Protein AF-A0A962EI33-F1 (afdb_monomer_lite)

Sequence (119 aa):
MPARPRLPLSALLLPLLLVALIYAPGFWAYWLGDDLTNLHHYFRWAEEGRLWSDTFARFFQGISVEGSAYRPLSILSLSANYAVAGSHYGGWYAANYLVHLGNTLLVALLVLRLAAHLR

Structure (mmCIF, N/CA/C/O backbone):
data_AF-A0A962EI33-F1
#
_entry.id   AF-A0A962EI33-F1
#
loop_
_atom_site.group_P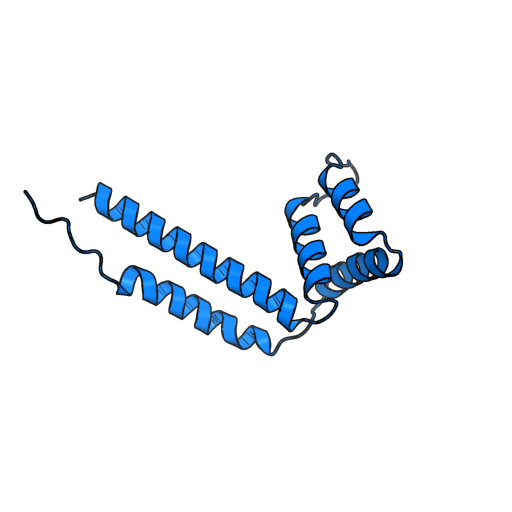DB
_atom_site.id
_atom_site.type_symbol
_atom_site.label_atom_id
_atom_site.label_alt_id
_atom_site.label_comp_id
_atom_site.label_asym_id
_atom_site.label_entity_id
_atom_site.label_seq_id
_atom_site.pdbx_PDB_ins_code
_atom_site.Cartn_x
_atom_site.Cartn_y
_atom_site.Cartn_z
_atom_site.occupancy
_atom_site.B_iso_or_equiv
_atom_site.auth_seq_id
_atom_site.auth_comp_id
_atom_site.auth_asym_id
_atom_site.auth_atom_id
_atom_site.pdbx_PDB_model_num
ATOM 1 N N . MET A 1 1 ? 6.544 -7.060 -44.081 1.00 50.84 1 MET A N 1
ATOM 2 C CA . MET A 1 1 ? 6.252 -6.509 -42.738 1.00 50.84 1 MET A CA 1
ATOM 3 C C . MET A 1 1 ? 7.544 -6.506 -41.937 1.00 50.84 1 MET A C 1
ATOM 5 O O . MET A 1 1 ? 8.111 -7.585 -41.799 1.00 50.84 1 MET A O 1
ATOM 9 N N . PRO A 1 2 ? 8.047 -5.359 -41.451 1.00 51.69 2 PRO A N 1
ATOM 10 C CA . PRO A 1 2 ? 9.188 -5.367 -40.540 1.00 51.69 2 PRO A CA 1
ATOM 11 C C . PRO A 1 2 ? 8.803 -6.105 -39.249 1.00 51.69 2 PRO A C 1
ATOM 13 O O . PRO A 1 2 ? 7.706 -5.919 -38.717 1.00 51.69 2 PRO A O 1
ATOM 16 N N . ALA A 1 3 ? 9.678 -6.995 -38.780 1.00 63.25 3 ALA A N 1
ATOM 17 C CA . ALA A 1 3 ? 9.470 -7.733 -37.541 1.00 63.25 3 ALA A CA 1
ATOM 18 C C . ALA A 1 3 ? 9.432 -6.745 -36.367 1.00 63.25 3 ALA A C 1
ATOM 20 O O . ALA A 1 3 ? 10.356 -5.950 -36.198 1.00 63.25 3 ALA A O 1
ATOM 21 N N . ARG A 1 4 ? 8.371 -6.788 -35.548 1.00 63.12 4 ARG A N 1
ATOM 22 C CA . ARG A 1 4 ? 8.322 -5.987 -34.318 1.00 63.12 4 ARG A CA 1
ATOM 23 C C . ARG A 1 4 ? 9.502 -6.398 -33.429 1.00 63.12 4 ARG A C 1
ATOM 25 O O . ARG A 1 4 ? 9.647 -7.598 -33.169 1.00 63.12 4 ARG A O 1
ATOM 32 N N . PRO A 1 5 ? 10.337 -5.458 -32.960 1.00 63.56 5 PRO A N 1
ATOM 33 C CA . PRO A 1 5 ? 11.440 -5.791 -32.074 1.00 63.56 5 PRO A CA 1
ATOM 34 C C . PRO A 1 5 ? 10.886 -6.462 -30.814 1.00 63.56 5 PRO A C 1
ATOM 36 O O . PRO A 1 5 ? 10.009 -5.920 -30.140 1.00 63.56 5 PRO A O 1
ATOM 39 N N . ARG A 1 6 ? 11.376 -7.667 -30.507 1.00 75.00 6 ARG A N 1
ATOM 40 C CA . ARG A 1 6 ? 11.011 -8.368 -29.273 1.00 75.00 6 ARG A CA 1
ATOM 41 C C . ARG A 1 6 ? 11.687 -7.650 -28.115 1.00 75.00 6 ARG A C 1
ATOM 43 O O . ARG A 1 6 ? 12.912 -7.651 -28.014 1.00 75.00 6 ARG A O 1
ATOM 50 N N . LEU A 1 7 ? 10.892 -7.010 -27.268 1.00 77.25 7 LEU A N 1
ATOM 51 C CA . LEU A 1 7 ? 11.400 -6.450 -26.024 1.00 77.25 7 LEU A CA 1
ATOM 52 C C . LEU A 1 7 ? 11.840 -7.604 -25.111 1.00 77.25 7 LEU A C 1
ATOM 54 O O . LEU A 1 7 ? 11.116 -8.599 -25.007 1.00 77.25 7 LEU A O 1
ATOM 58 N N . PRO A 1 8 ? 13.024 -7.518 -24.487 1.00 85.44 8 PRO A N 1
ATOM 59 C CA . PRO A 1 8 ? 13.535 -8.614 -23.684 1.00 85.44 8 PRO A CA 1
ATOM 60 C C . PRO A 1 8 ? 12.694 -8.761 -22.413 1.00 85.44 8 PRO A C 1
ATOM 62 O O . PRO A 1 8 ? 12.459 -7.790 -21.698 1.00 85.44 8 PRO A O 1
ATOM 65 N N . LEU A 1 9 ? 12.276 -9.991 -22.104 1.00 88.69 9 LEU A N 1
ATOM 66 C CA . LEU A 1 9 ? 11.504 -10.317 -20.898 1.00 88.69 9 LEU A CA 1
ATOM 67 C C . LEU A 1 9 ? 12.216 -9.862 -19.610 1.00 88.69 9 LEU A C 1
ATOM 69 O O . LEU A 1 9 ? 11.568 -9.495 -18.633 1.00 88.69 9 LEU A O 1
ATOM 73 N N . SER A 1 10 ? 13.549 -9.814 -19.623 1.00 91.81 10 SER A N 1
ATOM 74 C CA . SER A 1 10 ? 14.355 -9.302 -18.512 1.00 91.81 10 SER A CA 1
ATOM 75 C C . SER A 1 10 ? 14.061 -7.838 -18.172 1.00 91.81 10 SER A C 1
ATOM 77 O O . SER A 1 10 ? 14.110 -7.488 -16.998 1.00 91.81 10 SER A O 1
ATOM 79 N N . ALA A 1 11 ? 13.687 -7.001 -19.146 1.00 91.25 11 ALA A N 1
ATOM 80 C CA . ALA A 1 11 ? 13.317 -5.606 -18.893 1.00 91.25 11 ALA A CA 1
ATOM 81 C C . ALA A 1 11 ? 12.007 -5.471 -18.094 1.00 91.25 11 ALA A C 1
ATOM 83 O O . ALA A 1 11 ? 11.774 -4.438 -17.474 1.00 91.25 11 ALA A O 1
ATOM 84 N N . LEU A 1 12 ? 11.177 -6.519 -18.079 1.00 93.12 12 LEU A N 1
ATOM 85 C CA . LEU A 1 12 ? 9.993 -6.616 -17.228 1.00 93.12 12 LEU A CA 1
ATOM 86 C C . LEU A 1 12 ? 10.317 -7.287 -15.887 1.00 93.12 12 LEU A C 1
ATOM 88 O O . LEU A 1 12 ? 9.960 -6.776 -14.830 1.00 93.12 12 LEU A O 1
ATOM 92 N N . LEU A 1 13 ? 10.985 -8.444 -15.929 1.00 95.56 13 LEU A N 1
ATOM 93 C CA . LEU A 1 13 ? 11.152 -9.303 -14.754 1.00 95.56 13 LEU A CA 1
ATOM 94 C C . LEU A 1 13 ? 12.197 -8.794 -13.765 1.00 95.56 13 LEU A C 1
ATOM 96 O O . LEU A 1 13 ? 12.003 -8.941 -12.562 1.00 95.56 13 LEU A O 1
ATOM 100 N N . LEU A 1 14 ? 13.292 -8.201 -14.243 1.00 96.62 14 LEU A N 1
ATOM 101 C CA . LEU A 1 14 ? 14.363 -7.729 -13.370 1.00 96.62 14 LEU A CA 1
ATOM 102 C C . LEU A 1 14 ? 13.888 -6.667 -12.362 1.00 96.62 14 LEU A C 1
ATOM 104 O O . LEU A 1 14 ? 14.125 -6.868 -11.173 1.00 96.62 14 LEU A O 1
ATOM 108 N N . PRO A 1 15 ? 13.199 -5.574 -12.756 1.00 96.69 15 PRO A N 1
ATOM 109 C CA . PRO A 1 15 ? 12.741 -4.584 -11.782 1.00 96.69 15 PRO A CA 1
ATOM 110 C C . PRO A 1 15 ? 11.716 -5.160 -10.797 1.00 96.69 15 PRO A C 1
ATOM 112 O O . PRO A 1 15 ? 11.763 -4.825 -9.617 1.00 96.69 15 PRO A O 1
ATOM 115 N N . LEU A 1 16 ? 10.839 -6.067 -11.244 1.00 97.81 16 LEU A N 1
ATOM 116 C CA . LEU A 1 16 ? 9.893 -6.755 -10.359 1.00 97.81 16 LEU A CA 1
ATOM 117 C C . LEU A 1 16 ? 10.605 -7.624 -9.327 1.00 97.81 16 LEU A C 1
ATOM 119 O O . LEU A 1 16 ? 10.271 -7.565 -8.147 1.00 97.81 16 LEU A O 1
ATOM 123 N N . LEU A 1 17 ? 11.603 -8.397 -9.762 1.00 98.19 17 LEU A N 1
ATOM 124 C CA . LEU A 1 17 ? 12.412 -9.221 -8.872 1.00 98.19 17 LEU A CA 1
ATOM 125 C C . LEU A 1 17 ? 13.165 -8.359 -7.856 1.00 98.19 17 LEU A C 1
ATOM 127 O O . LEU A 1 17 ? 13.181 -8.688 -6.676 1.00 98.19 17 LEU A O 1
ATOM 131 N N . LEU A 1 18 ? 13.755 -7.243 -8.291 1.00 98.19 18 LEU A N 1
ATOM 132 C CA . LEU A 1 18 ? 14.463 -6.332 -7.394 1.00 98.19 18 LEU A CA 1
ATOM 133 C C . LEU A 1 18 ? 13.529 -5.744 -6.336 1.00 98.19 18 LEU A C 1
ATOM 135 O O . LEU A 1 18 ? 13.861 -5.777 -5.156 1.00 98.19 18 LEU A O 1
ATOM 139 N N . VAL A 1 19 ? 12.349 -5.260 -6.729 1.00 98.06 19 VAL A N 1
ATOM 140 C CA . VAL A 1 19 ? 11.365 -4.726 -5.775 1.00 98.06 19 VAL A CA 1
ATOM 141 C C . VAL A 1 19 ? 10.882 -5.811 -4.819 1.00 98.06 19 VAL A C 1
ATOM 143 O O . VAL A 1 19 ? 10.846 -5.573 -3.614 1.00 98.06 19 VAL A O 1
ATOM 146 N N . ALA A 1 20 ? 10.601 -7.014 -5.325 1.00 98.19 20 ALA A N 1
ATOM 147 C CA . ALA A 1 20 ? 10.218 -8.148 -4.494 1.00 98.19 20 ALA A CA 1
ATOM 148 C C . ALA A 1 20 ? 11.282 -8.465 -3.432 1.00 98.19 20 ALA A C 1
ATOM 150 O O . ALA A 1 20 ? 10.974 -8.552 -2.247 1.00 98.19 20 ALA A O 1
ATOM 151 N N . LEU A 1 21 ? 12.548 -8.587 -3.840 1.00 98.44 21 LEU A N 1
ATOM 152 C CA . LEU A 1 21 ? 13.648 -8.937 -2.939 1.00 98.44 21 LEU A CA 1
ATOM 153 C C . LEU A 1 21 ? 13.973 -7.825 -1.938 1.00 98.44 21 LEU A C 1
ATOM 155 O O . LEU A 1 21 ? 14.246 -8.123 -0.780 1.00 98.44 21 LEU A O 1
ATOM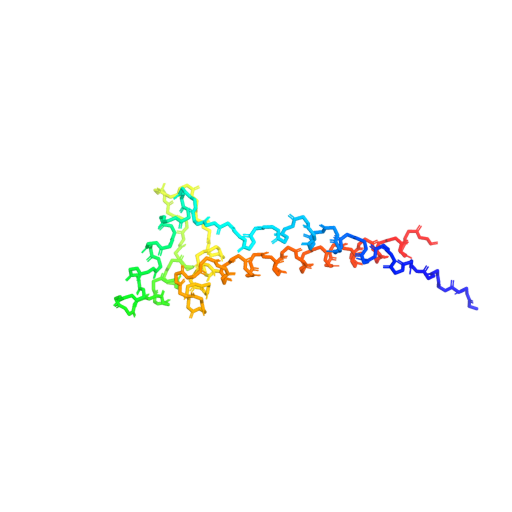 159 N N . ILE A 1 22 ? 13.933 -6.559 -2.361 1.00 97.94 22 ILE A N 1
ATOM 160 C CA . ILE A 1 22 ? 14.229 -5.412 -1.490 1.00 97.94 22 ILE A CA 1
ATOM 161 C C . ILE A 1 22 ? 13.162 -5.259 -0.404 1.00 97.94 22 ILE A C 1
ATOM 163 O O . ILE A 1 22 ? 13.496 -4.948 0.737 1.00 97.94 22 ILE A O 1
ATOM 167 N N . TYR A 1 23 ? 11.890 -5.488 -0.738 1.00 97.06 23 TYR A N 1
ATOM 168 C CA . TYR A 1 23 ? 10.794 -5.356 0.220 1.00 97.06 23 TYR A CA 1
ATOM 169 C C . TYR A 1 23 ? 10.525 -6.647 1.014 1.00 97.06 23 TYR A C 1
ATOM 171 O O . TYR A 1 23 ? 9.955 -6.584 2.096 1.00 97.06 23 TYR A O 1
ATOM 179 N N . ALA A 1 24 ? 10.958 -7.826 0.559 1.00 97.56 24 ALA A N 1
ATOM 180 C CA . ALA A 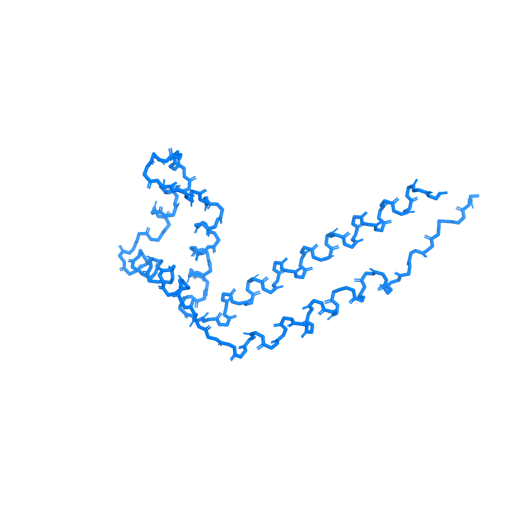1 24 ? 10.699 -9.084 1.271 1.00 97.56 24 ALA A CA 1
ATOM 181 C C . ALA A 1 24 ? 11.078 -9.070 2.774 1.00 97.56 24 ALA A C 1
ATOM 183 O O . ALA A 1 24 ? 10.270 -9.542 3.576 1.00 97.56 24 ALA A O 1
ATOM 184 N N . PRO A 1 25 ? 12.220 -8.494 3.212 1.00 97.81 25 PRO A N 1
ATOM 185 C CA . PRO A 1 25 ? 12.568 -8.439 4.633 1.00 97.81 25 PRO A CA 1
ATOM 186 C C . PRO A 1 25 ? 11.548 -7.696 5.505 1.00 97.81 25 PRO A C 1
ATOM 188 O O . PRO A 1 25 ? 11.456 -7.971 6.700 1.00 97.81 25 PRO A O 1
ATOM 191 N N . GLY A 1 26 ? 10.751 -6.789 4.932 1.00 96.81 26 GLY A N 1
ATOM 192 C CA . GLY A 1 26 ? 9.757 -6.033 5.686 1.00 96.81 26 GLY A CA 1
ATOM 193 C C . GLY A 1 26 ? 8.625 -6.890 6.252 1.00 96.81 26 GLY A C 1
ATOM 194 O O . GLY A 1 26 ? 7.999 -6.468 7.210 1.00 96.81 26 GLY A O 1
ATOM 195 N N . PHE A 1 27 ? 8.417 -8.128 5.788 1.00 97.25 27 PHE A N 1
ATOM 196 C CA . PHE A 1 27 ? 7.464 -9.050 6.425 1.00 97.25 27 PHE A CA 1
ATOM 197 C C . PHE A 1 27 ? 7.860 -9.468 7.853 1.00 97.25 27 PHE A C 1
ATOM 199 O O . PHE A 1 27 ? 7.006 -9.944 8.598 1.00 97.25 27 PHE A O 1
ATOM 206 N N . TRP A 1 28 ? 9.122 -9.266 8.248 1.00 96.69 28 TRP A N 1
ATOM 207 C CA . TRP A 1 28 ? 9.626 -9.516 9.606 1.00 96.69 28 TRP A CA 1
ATOM 208 C C . TRP A 1 28 ? 9.705 -8.256 10.476 1.00 96.69 28 TRP A C 1
ATOM 210 O O . TRP A 1 28 ? 10.232 -8.306 11.587 1.00 96.69 28 TRP A O 1
ATOM 220 N N . ALA A 1 29 ? 9.212 -7.122 9.982 1.00 95.25 29 ALA A N 1
ATOM 221 C CA . ALA A 1 29 ? 9.152 -5.891 10.753 1.00 95.25 29 ALA A CA 1
ATOM 222 C C . ALA A 1 29 ? 7.885 -5.828 11.632 1.00 95.25 29 ALA A C 1
ATOM 224 O O . ALA A 1 29 ? 7.172 -6.813 11.836 1.00 95.25 29 ALA A O 1
ATOM 225 N N . TYR A 1 30 ? 7.657 -4.660 12.223 1.00 95.50 30 TYR A N 1
ATOM 226 C CA . TYR A 1 30 ? 6.585 -4.370 13.164 1.00 95.50 30 TYR A CA 1
ATOM 227 C C . TYR A 1 30 ? 6.162 -2.903 13.016 1.00 95.50 30 TYR A C 1
ATOM 229 O O . TYR A 1 30 ? 6.802 -2.133 12.300 1.00 95.50 30 TYR A O 1
ATOM 237 N N . TRP A 1 31 ? 5.077 -2.522 13.689 1.00 95.75 31 TRP A N 1
ATOM 238 C CA . TRP A 1 31 ? 4.560 -1.153 13.689 1.00 95.75 31 TRP A CA 1
ATOM 239 C C . TRP A 1 31 ? 5.557 -0.153 14.283 1.00 95.75 31 TRP A C 1
ATOM 241 O O . TRP A 1 31 ? 6.090 -0.388 15.370 1.00 95.75 31 TRP A O 1
ATOM 251 N N . LEU A 1 32 ? 5.772 0.982 13.614 1.00 93.19 32 LEU A N 1
ATOM 252 C CA . LEU A 1 32 ? 6.708 2.018 14.051 1.00 93.19 32 LEU A CA 1
ATOM 253 C C . LEU A 1 32 ? 6.041 3.397 14.100 1.00 93.19 32 LEU A C 1
ATOM 255 O O . LEU A 1 32 ? 5.359 3.808 13.171 1.00 93.19 32 LEU A O 1
ATOM 259 N N . GLY A 1 33 ? 6.290 4.145 15.179 1.00 92.56 33 GLY A N 1
ATOM 260 C CA . GLY A 1 33 ? 5.936 5.564 15.267 1.00 92.56 33 GLY A CA 1
ATOM 261 C C . GLY A 1 33 ? 4.458 5.859 14.991 1.00 92.56 33 GLY A C 1
ATOM 262 O O . GLY A 1 33 ? 3.572 5.410 15.719 1.00 92.56 33 GLY A O 1
ATOM 263 N N . ASP A 1 34 ? 4.208 6.647 13.950 1.00 88.06 34 ASP A N 1
ATOM 264 C CA . ASP A 1 34 ? 2.884 7.110 13.537 1.00 88.06 34 ASP A CA 1
ATOM 265 C C . ASP A 1 34 ? 1.998 6.013 12.924 1.00 88.06 34 ASP A C 1
ATOM 267 O O . ASP A 1 34 ? 0.778 6.193 12.846 1.00 88.06 34 ASP A O 1
ATOM 271 N N . ASP A 1 35 ? 2.554 4.842 12.596 1.00 91.81 35 ASP A N 1
ATOM 272 C CA . ASP A 1 35 ? 1.770 3.654 12.249 1.00 91.81 35 ASP A CA 1
ATOM 273 C C . ASP A 1 35 ? 0.733 3.326 13.330 1.00 91.81 35 ASP A C 1
ATOM 275 O O . ASP A 1 35 ? -0.419 3.008 13.029 1.00 91.81 35 ASP A O 1
ATOM 279 N N . LEU A 1 36 ? 1.132 3.433 14.603 1.00 94.38 36 LEU A N 1
ATOM 280 C CA . LEU A 1 36 ? 0.269 3.123 15.741 1.00 94.38 36 LEU A CA 1
ATOM 281 C C . LEU A 1 36 ? -0.871 4.131 15.879 1.00 94.38 36 LEU A C 1
ATOM 283 O O . LEU A 1 36 ? -1.973 3.747 16.265 1.00 94.38 36 LEU A O 1
ATOM 287 N N . THR A 1 37 ? -0.640 5.396 15.521 1.00 91.00 37 THR A N 1
ATOM 288 C CA . THR A 1 37 ? -1.688 6.424 15.495 1.00 91.00 37 THR A CA 1
ATOM 289 C C . THR A 1 37 ? -2.742 6.078 14.449 1.00 91.00 37 THR A C 1
ATOM 291 O O . THR A 1 37 ? -3.937 6.088 14.749 1.00 91.00 37 THR A O 1
ATOM 294 N N . ASN A 1 38 ? -2.308 5.708 13.241 1.00 90.06 38 ASN A N 1
ATOM 295 C CA . ASN A 1 38 ? -3.212 5.255 12.187 1.00 90.06 38 ASN A CA 1
ATOM 296 C C . ASN A 1 38 ? -3.968 3.995 12.624 1.00 90.06 38 ASN A C 1
ATOM 298 O O . ASN A 1 38 ? -5.197 3.982 12.594 1.00 90.06 38 ASN A O 1
ATOM 302 N N . LEU A 1 39 ? -3.262 2.967 13.098 1.00 94.81 39 LEU A N 1
ATOM 303 C CA . LEU A 1 39 ? -3.871 1.721 13.561 1.00 94.81 39 LEU A CA 1
ATOM 304 C C . LEU A 1 39 ? -4.909 1.965 14.664 1.00 94.81 39 LEU A C 1
ATOM 306 O O . LEU A 1 39 ? -6.015 1.431 14.589 1.00 94.81 39 LEU A O 1
ATOM 310 N N . HIS A 1 40 ? -4.581 2.794 15.657 1.00 94.81 40 HIS A N 1
ATOM 311 C CA . HIS A 1 40 ? -5.489 3.127 16.750 1.00 94.81 40 HIS A CA 1
ATOM 312 C C . HIS A 1 40 ? -6.766 3.810 16.249 1.00 94.81 40 HIS A C 1
ATOM 314 O O . HIS A 1 40 ? -7.857 3.464 16.701 1.00 94.81 40 HIS A O 1
ATOM 320 N N . HIS A 1 41 ? -6.654 4.739 15.295 1.00 92.00 41 HIS A N 1
ATOM 321 C CA . HIS A 1 41 ? -7.816 5.412 14.715 1.00 92.00 41 HIS A CA 1
ATOM 322 C C . HIS A 1 41 ? -8.808 4.425 14.089 1.00 92.00 41 HIS A C 1
ATOM 324 O O . HIS A 1 41 ? -9.988 4.440 14.441 1.00 92.00 41 HIS A O 1
ATOM 330 N N . TYR A 1 42 ? -8.338 3.544 13.203 1.00 95.00 42 TYR A N 1
ATOM 331 C CA . TYR A 1 42 ? -9.221 2.591 12.521 1.00 95.00 42 TYR A CA 1
ATOM 332 C C . TYR A 1 42 ? -9.713 1.483 13.455 1.00 95.00 42 TYR A C 1
ATOM 334 O O . TYR A 1 42 ? -10.862 1.061 13.334 1.00 95.00 42 TYR A O 1
ATOM 342 N N . PHE A 1 43 ? -8.898 1.081 14.438 1.00 97.00 43 PHE A N 1
ATOM 343 C CA . PHE A 1 43 ? -9.320 0.191 15.519 1.00 97.00 43 PHE A CA 1
ATOM 344 C C . PHE A 1 43 ? -10.521 0.765 16.274 1.00 97.00 43 PHE A C 1
ATOM 346 O O . PHE A 1 43 ? -11.544 0.097 16.401 1.00 97.00 43 PHE A O 1
ATOM 353 N N . ARG A 1 44 ? -10.442 2.028 16.716 1.00 97.62 44 ARG A N 1
ATOM 354 C CA . ARG A 1 44 ? -11.538 2.693 17.437 1.00 97.62 44 ARG A CA 1
ATOM 355 C C . ARG A 1 44 ? -12.810 2.770 16.605 1.00 97.62 44 ARG A C 1
ATOM 357 O O . ARG A 1 44 ? -13.878 2.439 17.110 1.00 97.62 44 ARG A O 1
ATOM 364 N N . TRP A 1 45 ? -12.703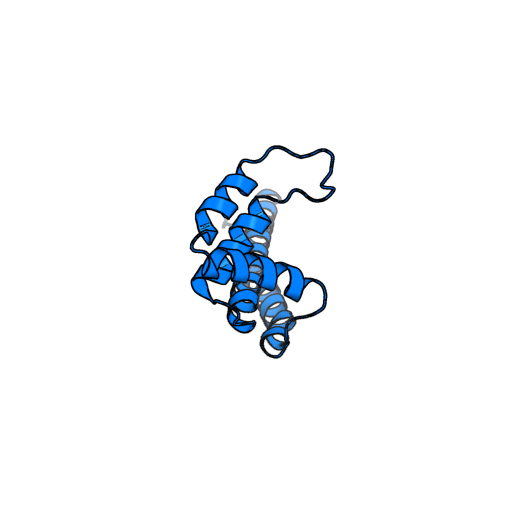 3.161 15.336 1.00 96.69 45 TRP A N 1
ATOM 365 C CA . TRP A 1 45 ? -13.875 3.215 14.466 1.00 96.69 45 TRP A CA 1
ATOM 366 C C . TRP A 1 45 ? -14.500 1.838 14.250 1.00 96.69 45 TRP A C 1
ATOM 368 O O . TRP A 1 45 ? -15.722 1.730 14.212 1.00 96.69 45 TRP A O 1
ATOM 378 N N . ALA A 1 46 ? -13.694 0.785 14.120 1.00 97.56 46 ALA A N 1
ATOM 379 C CA . ALA A 1 46 ? -14.206 -0.569 13.965 1.00 97.56 46 ALA A CA 1
ATOM 380 C C . ALA A 1 46 ? -14.908 -1.082 15.231 1.00 97.56 46 ALA A C 1
ATOM 382 O O . ALA A 1 46 ? -16.027 -1.578 15.122 1.00 97.56 46 ALA A O 1
ATOM 383 N N . GLU A 1 47 ? -14.309 -0.898 16.413 1.00 97.88 47 GLU A N 1
ATOM 384 C CA . GLU A 1 47 ? -14.904 -1.287 17.705 1.00 97.88 47 GLU A CA 1
ATOM 385 C C . GLU A 1 47 ? -16.247 -0.594 17.966 1.00 97.88 47 GLU A C 1
ATOM 387 O O . GLU A 1 47 ? -17.153 -1.160 18.571 1.00 97.88 47 GLU A O 1
ATOM 392 N N . GLU A 1 48 ? -16.403 0.634 17.479 1.00 98.06 48 GLU A N 1
ATOM 393 C CA . GLU A 1 48 ? -17.632 1.413 17.627 1.00 98.06 48 GLU A CA 1
ATOM 394 C C . GLU A 1 48 ? -18.660 1.127 16.512 1.00 98.06 48 GLU A C 1
ATOM 396 O O . GLU A 1 48 ? -19.727 1.737 16.492 1.00 98.06 48 GLU A O 1
ATOM 401 N N . GLY A 1 49 ? -18.359 0.229 15.564 1.00 97.75 49 GLY A N 1
ATOM 402 C CA . GLY A 1 49 ? -19.227 -0.071 14.418 1.00 97.75 49 GLY A CA 1
ATOM 403 C C . GLY A 1 49 ? -19.310 1.058 13.381 1.00 97.75 49 GLY A C 1
ATOM 404 O O . GLY A 1 49 ? -20.236 1.093 12.573 1.00 97.75 49 GLY A O 1
ATOM 405 N N . ARG A 1 50 ? -18.346 1.986 13.397 1.00 97.88 50 ARG A N 1
ATOM 406 C CA . ARG A 1 50 ? -18.317 3.226 12.603 1.00 97.88 50 ARG A CA 1
ATOM 407 C C . ARG A 1 50 ? -17.273 3.249 11.494 1.00 97.88 50 ARG A C 1
ATOM 409 O O . ARG A 1 50 ? -17.171 4.263 10.812 1.00 97.88 50 ARG A O 1
ATOM 416 N N . LEU A 1 51 ? -16.511 2.165 11.293 1.00 97.06 51 LEU A N 1
ATOM 417 C CA . LEU A 1 51 ? -15.395 2.123 10.334 1.00 97.06 51 LEU A CA 1
ATOM 418 C C . LEU A 1 51 ? -15.779 2.764 9.000 1.00 97.06 51 LEU A C 1
ATOM 420 O O . LEU A 1 51 ? -15.255 3.813 8.659 1.00 97.06 51 LEU A O 1
ATOM 424 N N . TRP A 1 52 ? -16.765 2.205 8.300 1.00 97.50 52 TRP A N 1
ATOM 425 C CA . TRP A 1 52 ? -17.128 2.691 6.971 1.00 97.50 52 TRP A CA 1
ATOM 426 C C . TRP A 1 52 ? -17.891 4.014 6.970 1.00 97.50 52 TRP A C 1
ATOM 428 O O . TRP A 1 52 ? -17.672 4.822 6.068 1.00 97.50 52 TRP A O 1
ATOM 438 N N . SER A 1 53 ? -18.756 4.268 7.959 1.00 96.88 53 SER A N 1
ATOM 439 C CA . SER A 1 53 ? -19.473 5.547 8.036 1.00 96.88 53 SER A CA 1
ATOM 440 C C . SER A 1 53 ? -18.495 6.709 8.174 1.00 96.88 53 SER A C 1
ATOM 442 O O . SER A 1 53 ? -18.598 7.688 7.436 1.00 96.88 53 SER A O 1
ATOM 444 N N . ASP A 1 54 ? -17.501 6.568 9.051 1.00 94.56 54 ASP A N 1
ATOM 445 C CA . ASP A 1 54 ? -16.512 7.606 9.314 1.00 94.56 54 ASP A CA 1
ATOM 446 C C . ASP A 1 54 ? -15.478 7.675 8.179 1.00 94.56 54 ASP A C 1
ATOM 448 O O . ASP A 1 54 ? -15.114 8.778 7.764 1.00 94.56 54 ASP A O 1
ATOM 452 N N . THR A 1 55 ? -15.081 6.539 7.583 1.00 94.56 55 THR A N 1
ATOM 453 C CA . THR A 1 55 ? -14.258 6.511 6.360 1.00 94.56 55 THR A CA 1
ATOM 454 C C . THR A 1 55 ? -14.893 7.342 5.255 1.00 94.56 55 THR A C 1
ATOM 456 O O . THR A 1 55 ? -14.223 8.214 4.705 1.00 94.56 55 THR A O 1
ATOM 459 N N . PHE A 1 56 ? -16.169 7.116 4.925 1.00 94.81 56 PHE A N 1
ATOM 460 C CA . PHE A 1 56 ? -16.830 7.847 3.842 1.00 94.81 56 PHE A CA 1
ATOM 461 C C . PHE A 1 56 ? -17.127 9.298 4.216 1.00 94.81 56 PHE A C 1
ATOM 463 O O . PHE A 1 56 ? -16.934 10.181 3.381 1.00 94.81 56 PHE A O 1
ATOM 470 N N . ALA A 1 57 ? -17.504 9.576 5.468 1.00 92.12 57 ALA A N 1
ATOM 471 C CA . ALA A 1 57 ? -17.667 10.947 5.942 1.00 92.12 57 ALA A CA 1
ATOM 472 C C . ALA A 1 57 ? -16.375 11.755 5.750 1.00 92.12 57 ALA A C 1
ATOM 474 O O . ALA A 1 57 ? -16.417 12.859 5.212 1.00 92.12 57 ALA A O 1
ATOM 475 N N . ARG A 1 58 ? -15.214 11.185 6.104 1.00 88.25 58 ARG A N 1
ATOM 476 C CA . ARG A 1 58 ? -13.908 11.813 5.862 1.00 88.25 58 ARG A CA 1
ATOM 477 C C . ARG A 1 58 ? -13.536 11.831 4.382 1.00 88.25 58 ARG A C 1
ATOM 479 O O . ARG A 1 58 ? -13.023 12.837 3.908 1.00 88.25 58 ARG A O 1
ATOM 486 N N . PHE A 1 59 ? -13.809 10.769 3.629 1.00 89.94 59 PHE A N 1
ATOM 487 C CA . PHE A 1 59 ? -13.497 10.686 2.198 1.00 89.94 59 PHE A CA 1
ATOM 488 C C . PHE A 1 59 ? -14.180 11.777 1.364 1.00 89.94 59 PHE A C 1
ATOM 490 O O . PHE A 1 59 ? -13.624 12.214 0.362 1.00 89.94 59 PHE A O 1
ATOM 497 N N . PHE A 1 60 ? -15.368 12.220 1.773 1.00 89.50 60 PHE A N 1
ATOM 498 C CA . PHE A 1 60 ? -16.099 13.302 1.110 1.00 89.50 60 PHE A CA 1
ATOM 499 C C . PHE A 1 60 ? -15.996 14.646 1.839 1.00 89.50 60 PHE A C 1
ATOM 501 O O . PHE A 1 60 ? -16.512 15.650 1.347 1.00 89.50 60 PHE A O 1
ATOM 508 N N . GLN A 1 61 ? -15.327 14.695 2.994 1.00 85.3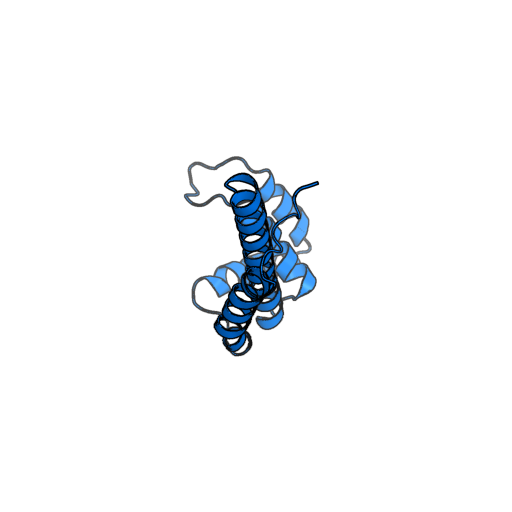8 61 GLN A N 1
ATOM 509 C CA . GLN A 1 61 ? -15.078 15.944 3.703 1.00 85.38 61 GLN A CA 1
ATOM 510 C C . GLN A 1 61 ? -14.158 16.836 2.857 1.00 85.38 61 GLN A C 1
ATOM 512 O O . GLN A 1 61 ? -13.056 16.434 2.506 1.00 85.38 61 GLN A O 1
ATOM 517 N N . GLY A 1 62 ? -14.580 18.062 2.541 1.00 74.69 62 GLY A N 1
ATOM 518 C CA . GLY A 1 62 ? -13.689 19.046 1.916 1.00 74.69 62 GLY A CA 1
ATOM 519 C C . GLY A 1 62 ? -12.464 19.349 2.792 1.00 74.69 62 GLY A C 1
ATOM 520 O O . GLY A 1 62 ? -12.480 19.107 3.999 1.00 74.69 62 GLY A O 1
ATOM 521 N N . ILE A 1 63 ? -11.402 19.894 2.192 1.00 71.50 63 ILE A N 1
ATOM 522 C CA . ILE A 1 63 ? -10.181 20.284 2.917 1.00 71.50 63 ILE A CA 1
ATOM 523 C C . ILE A 1 63 ? -10.565 21.265 4.034 1.00 71.50 63 ILE A C 1
ATOM 525 O O . ILE A 1 63 ? -11.042 22.364 3.749 1.00 71.50 63 ILE A O 1
ATOM 529 N N . SER A 1 64 ? -10.388 20.871 5.298 1.00 65.62 64 SER A N 1
ATOM 530 C CA . SER A 1 64 ? -10.606 21.775 6.428 1.00 65.62 64 SER A CA 1
ATOM 531 C C . SER A 1 64 ? -9.377 22.651 6.656 1.00 65.62 64 SER A C 1
ATOM 533 O O . SER A 1 64 ? -8.243 22.247 6.394 1.00 65.62 64 SER A O 1
ATOM 535 N N . VAL A 1 65 ? -9.607 23.863 7.161 1.00 58.22 65 VAL A N 1
ATOM 536 C CA . VAL A 1 65 ? -8.553 24.852 7.431 1.00 58.22 65 VAL A CA 1
ATOM 537 C C . VAL A 1 65 ? -7.610 24.370 8.547 1.00 58.22 65 VAL A C 1
ATOM 539 O O . VAL A 1 65 ? -6.446 24.758 8.570 1.00 58.22 65 VAL A O 1
ATOM 542 N N . GLU A 1 66 ? -8.062 23.467 9.429 1.00 56.59 66 GLU A N 1
ATOM 543 C CA . GLU A 1 66 ? -7.252 22.932 10.533 1.00 56.59 66 GLU A CA 1
ATOM 544 C C . GLU A 1 66 ? -6.365 21.715 10.178 1.00 56.59 66 GLU A C 1
ATOM 546 O O . GLU A 1 66 ? -5.596 21.265 11.026 1.00 56.59 66 GLU A O 1
ATOM 551 N N . GLY A 1 67 ? -6.447 21.147 8.966 1.00 55.78 67 GLY A N 1
ATOM 552 C CA . GLY A 1 67 ? -5.808 19.863 8.641 1.00 55.78 67 GLY A CA 1
ATOM 553 C C . GLY A 1 67 ? -4.808 19.929 7.487 1.00 55.78 67 GLY A C 1
ATOM 554 O O . GLY A 1 67 ? -5.188 19.802 6.327 1.00 55.78 67 GLY A O 1
ATOM 555 N N . SER A 1 68 ? -3.508 20.013 7.781 1.00 51.34 68 SER A N 1
ATOM 556 C CA . SER A 1 68 ? -2.430 20.098 6.776 1.00 51.34 68 SER A CA 1
ATOM 557 C C . SER A 1 68 ? -2.156 18.810 5.969 1.00 51.34 68 SER A C 1
ATOM 559 O O . SER A 1 68 ? -1.180 18.749 5.223 1.00 51.34 68 SER A O 1
ATOM 561 N N . ALA A 1 69 ? -2.999 17.775 6.058 1.00 58.72 69 ALA A N 1
ATOM 562 C CA . ALA A 1 69 ? -2.797 16.523 5.321 1.00 58.72 69 ALA A CA 1
ATOM 563 C C . ALA A 1 69 ? -4.103 15.764 5.024 1.00 58.72 69 ALA A C 1
ATOM 565 O O . ALA A 1 69 ? -4.234 14.582 5.346 1.00 58.72 69 ALA A O 1
ATOM 566 N N . TYR A 1 70 ? -5.077 16.414 4.383 1.00 75.50 70 TYR A N 1
ATOM 567 C CA . TYR A 1 70 ? -6.249 15.705 3.864 1.00 75.50 70 TYR A CA 1
ATOM 568 C C . TYR A 1 70 ? -5.854 14.712 2.751 1.00 75.50 70 TYR A C 1
ATOM 570 O O . TYR A 1 70 ? -5.405 15.113 1.677 1.00 75.50 70 TYR A O 1
ATOM 578 N N . ARG A 1 71 ? -5.995 13.404 3.013 1.00 86.56 71 ARG A N 1
ATOM 579 C CA . ARG A 1 71 ? -5.619 12.313 2.091 1.00 86.56 71 ARG A CA 1
ATOM 580 C C . ARG A 1 71 ? -6.739 11.263 2.000 1.00 86.56 71 ARG A C 1
ATOM 582 O O . ARG A 1 71 ? -6.615 10.192 2.594 1.00 86.56 71 ARG A O 1
ATOM 589 N N . PRO A 1 72 ? -7.830 11.527 1.261 1.00 89.31 72 PRO A N 1
ATOM 590 C CA . PRO A 1 72 ? -9.018 10.666 1.246 1.00 89.31 72 PRO A CA 1
ATOM 591 C C . PRO A 1 72 ? -8.714 9.242 0.781 1.00 89.31 72 PRO A C 1
ATOM 593 O O . PRO A 1 72 ? -9.177 8.278 1.384 1.00 89.31 72 PRO A O 1
ATOM 596 N N . LEU A 1 73 ? -7.859 9.093 -0.236 1.00 91.62 73 LEU A N 1
ATOM 597 C CA . LEU A 1 73 ? -7.422 7.777 -0.707 1.00 91.62 73 LEU A CA 1
ATOM 598 C C . LEU A 1 73 ? -6.605 7.019 0.346 1.00 91.62 73 LEU A C 1
ATOM 600 O O . LEU A 1 73 ? -6.745 5.804 0.453 1.00 91.62 73 LEU A O 1
ATOM 604 N N . SER A 1 74 ? -5.790 7.712 1.150 1.00 90.69 74 SER A N 1
ATOM 605 C CA . SER A 1 74 ? -5.079 7.081 2.267 1.00 90.69 74 SER A CA 1
ATOM 606 C C . SER A 1 74 ? -6.057 6.621 3.343 1.00 90.69 74 SER A C 1
ATOM 608 O O . SER A 1 74 ? -5.949 5.488 3.790 1.00 90.69 74 SER A O 1
ATOM 610 N N . ILE A 1 75 ? -7.050 7.441 3.702 1.00 92.00 75 ILE A N 1
ATOM 611 C CA . ILE A 1 75 ? -8.079 7.071 4.688 1.00 92.00 75 ILE A CA 1
ATOM 612 C C . ILE A 1 75 ? -8.836 5.821 4.230 1.00 92.00 75 ILE A C 1
ATOM 614 O O . ILE A 1 75 ? -8.963 4.860 4.990 1.00 92.00 75 ILE A O 1
ATOM 618 N N . LEU A 1 76 ? -9.292 5.804 2.975 1.00 94.88 76 LEU A N 1
ATOM 619 C CA . LEU A 1 76 ? -9.981 4.653 2.393 1.00 94.88 76 LEU A CA 1
ATOM 620 C C . LEU A 1 76 ? -9.094 3.400 2.388 1.00 94.88 76 LEU A C 1
ATOM 622 O O . LEU A 1 76 ? -9.538 2.338 2.815 1.00 94.88 76 LEU A O 1
ATOM 626 N N . SER A 1 77 ? -7.841 3.533 1.948 1.00 95.06 77 SER A N 1
ATOM 627 C CA . SER A 1 77 ? -6.882 2.425 1.879 1.00 95.06 77 SER A CA 1
ATOM 628 C C . SER A 1 77 ? -6.578 1.831 3.259 1.00 95.06 77 SER A C 1
ATOM 630 O O . SER A 1 77 ? -6.640 0.619 3.440 1.00 95.06 77 SER A O 1
ATOM 6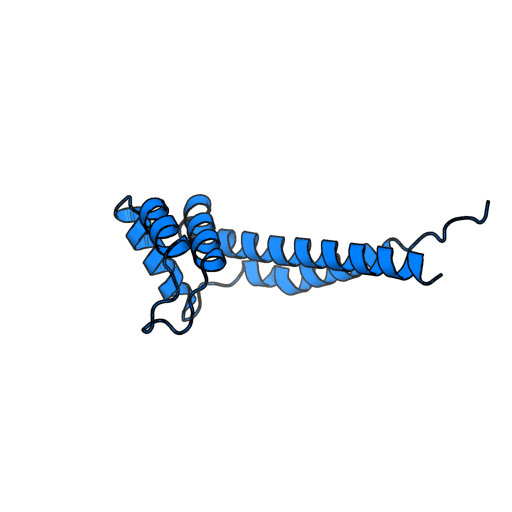32 N N . LEU A 1 78 ? -6.328 2.672 4.267 1.00 94.94 78 LEU A N 1
ATOM 633 C CA . LEU A 1 78 ? -6.028 2.217 5.627 1.00 94.94 78 LEU A CA 1
ATOM 634 C C . LEU A 1 78 ? -7.262 1.600 6.309 1.00 94.94 78 LEU A C 1
ATOM 636 O O . LEU A 1 78 ? -7.136 0.602 7.016 1.00 94.94 78 LEU A O 1
ATOM 640 N N . SER A 1 79 ? -8.463 2.119 6.028 1.00 96.56 79 SER A N 1
ATOM 641 C CA . SER A 1 79 ? -9.723 1.510 6.487 1.00 96.56 79 SER A CA 1
ATOM 642 C C . SER A 1 79 ? -9.932 0.122 5.874 1.00 96.56 79 SER A C 1
ATOM 644 O O . SER A 1 79 ? -10.306 -0.816 6.575 1.00 96.56 79 SER A O 1
ATOM 646 N N . ALA A 1 80 ? -9.638 -0.035 4.578 1.00 97.25 80 ALA A N 1
ATOM 647 C CA . ALA A 1 80 ? -9.689 -1.326 3.897 1.00 97.25 80 ALA A CA 1
ATOM 648 C C . ALA A 1 80 ? -8.639 -2.309 4.431 1.00 97.25 80 ALA A C 1
ATOM 650 O O . ALA A 1 80 ? -8.965 -3.473 4.663 1.00 97.25 80 ALA A O 1
ATOM 651 N N . ASN A 1 81 ? -7.415 -1.846 4.701 1.00 97.12 81 ASN A N 1
ATOM 652 C CA . ASN A 1 81 ? -6.393 -2.673 5.340 1.00 97.12 81 ASN A CA 1
ATOM 653 C C . ASN A 1 81 ? -6.864 -3.179 6.707 1.00 97.12 81 ASN A C 1
ATOM 655 O O . ASN A 1 81 ? -6.755 -4.374 6.977 1.00 97.12 81 ASN A O 1
ATOM 659 N N . TYR A 1 82 ? -7.445 -2.306 7.539 1.00 97.69 82 TYR A N 1
ATOM 660 C CA . TYR A 1 82 ? -7.998 -2.719 8.828 1.00 97.69 82 TYR A CA 1
ATOM 661 C C . TYR A 1 82 ? -9.150 -3.722 8.659 1.00 97.69 82 TYR A C 1
ATOM 663 O O . TYR A 1 82 ? -9.190 -4.733 9.351 1.00 97.69 82 TYR A O 1
ATOM 671 N N . ALA A 1 83 ? -10.068 -3.492 7.717 1.00 97.75 83 ALA A N 1
ATOM 672 C CA . ALA A 1 83 ? -11.201 -4.389 7.488 1.00 97.75 83 ALA A CA 1
ATOM 673 C C . ALA A 1 83 ? -10.782 -5.806 7.054 1.00 97.75 83 ALA A C 1
ATOM 675 O O . ALA A 1 83 ? -11.470 -6.771 7.376 1.00 97.75 83 ALA A O 1
ATOM 676 N N . VAL A 1 84 ? -9.669 -5.934 6.324 1.00 97.56 84 VAL A N 1
ATOM 677 C CA . VAL A 1 84 ? -9.173 -7.222 5.811 1.00 97.56 84 VAL A CA 1
ATOM 678 C C . VAL A 1 84 ? -8.212 -7.904 6.785 1.00 97.56 84 VAL A C 1
ATOM 680 O O . VAL A 1 84 ? -8.279 -9.117 6.963 1.00 97.56 84 VAL A O 1
ATOM 683 N N . ALA A 1 85 ? -7.301 -7.148 7.398 1.00 97.38 85 ALA A N 1
ATOM 684 C CA . ALA A 1 85 ? -6.187 -7.687 8.178 1.00 97.38 85 ALA A CA 1
ATOM 685 C C . ALA A 1 85 ? -6.248 -7.350 9.677 1.00 97.38 85 ALA A C 1
ATOM 687 O O . ALA A 1 85 ? -5.369 -7.770 10.432 1.00 97.38 85 ALA A O 1
ATOM 688 N N . GLY A 1 86 ? -7.244 -6.587 10.131 1.00 96.50 86 GLY A N 1
ATOM 689 C CA . GLY A 1 86 ? -7.328 -6.106 11.508 1.00 96.50 86 GLY A CA 1
ATOM 690 C C . GLY A 1 86 ? -6.065 -5.344 11.910 1.00 96.50 86 GLY A C 1
ATOM 691 O O . GLY A 1 86 ? -5.571 -4.496 11.168 1.00 96.50 86 GLY A O 1
ATOM 692 N N . SER A 1 87 ? -5.506 -5.688 13.069 1.00 96.12 87 SER A N 1
ATOM 693 C CA . SER A 1 87 ? -4.253 -5.127 13.592 1.00 96.12 87 SER A CA 1
ATOM 694 C C . SER A 1 87 ? -2.989 -5.899 13.187 1.00 96.12 87 SER A C 1
ATOM 696 O O . SER A 1 87 ? -1.887 -5.569 13.641 1.00 96.12 87 SER A O 1
ATOM 698 N N . HIS A 1 88 ? -3.109 -6.917 12.327 1.00 96.31 88 HIS A N 1
ATOM 699 C CA . HIS A 1 88 ? -1.971 -7.724 11.898 1.00 96.31 88 HIS A CA 1
ATOM 700 C C . HIS A 1 88 ? -1.078 -6.953 10.916 1.00 96.31 88 HIS A C 1
ATOM 702 O O . HIS A 1 88 ? -1.425 -6.774 9.746 1.00 96.31 88 HIS A O 1
ATOM 708 N N . TYR A 1 89 ? 0.119 -6.574 11.378 1.00 96.56 89 TYR A N 1
ATOM 709 C CA . TYR A 1 89 ? 1.136 -5.860 10.594 1.00 96.56 89 TYR A CA 1
ATOM 710 C C . TYR A 1 89 ? 1.389 -6.492 9.220 1.00 96.56 89 TYR A C 1
ATOM 712 O O . TYR A 1 89 ? 1.333 -5.811 8.197 1.00 96.56 89 TYR A O 1
ATOM 720 N N . GLY A 1 90 ? 1.595 -7.813 9.183 1.00 97.12 90 GLY A N 1
ATOM 721 C CA . GLY A 1 90 ? 1.922 -8.526 7.948 1.00 97.12 90 GLY A CA 1
ATOM 722 C C . GLY A 1 90 ? 0.865 -8.373 6.849 1.00 97.12 90 GLY A C 1
ATOM 723 O O . GLY A 1 90 ? 1.220 -8.331 5.676 1.00 97.12 90 GLY A O 1
ATOM 724 N N . GLY A 1 91 ? -0.417 -8.226 7.204 1.00 96.69 91 GLY A N 1
ATOM 725 C CA . GLY A 1 91 ? -1.483 -8.011 6.220 1.00 96.69 91 GLY A CA 1
ATOM 726 C C . GLY A 1 91 ? -1.454 -6.609 5.608 1.00 96.69 91 GLY A C 1
ATOM 727 O O . GLY A 1 91 ? -1.592 -6.460 4.395 1.00 96.69 91 GLY A O 1
ATOM 728 N N . TRP A 1 92 ? -1.183 -5.584 6.417 1.00 96.62 92 TRP A N 1
ATOM 729 C CA . TRP A 1 92 ? -1.010 -4.211 5.929 1.00 96.62 92 TRP A CA 1
ATOM 730 C C . TRP A 1 92 ? 0.258 -4.079 5.089 1.00 96.62 92 TRP A C 1
ATOM 732 O O . TRP A 1 92 ? 0.251 -3.445 4.030 1.00 96.62 92 TRP A O 1
ATOM 742 N N . TYR A 1 93 ? 1.335 -4.736 5.523 1.00 97.31 93 TYR A N 1
ATOM 743 C CA . TYR A 1 93 ? 2.572 -4.803 4.763 1.00 97.31 93 TYR A CA 1
ATOM 744 C C . TYR A 1 93 ? 2.373 -5.519 3.423 1.00 97.31 93 TYR A C 1
ATOM 746 O O . TYR A 1 93 ? 2.839 -5.021 2.401 1.00 97.31 93 TYR A O 1
ATOM 754 N N . ALA A 1 94 ? 1.622 -6.627 3.390 1.00 97.56 94 ALA A N 1
ATOM 755 C CA . ALA A 1 94 ? 1.292 -7.338 2.155 1.00 97.56 94 ALA A CA 1
ATOM 756 C C . ALA A 1 94 ? 0.554 -6.441 1.151 1.00 97.56 94 ALA A C 1
ATOM 758 O O . ALA A 1 94 ? 0.891 -6.441 -0.032 1.00 97.56 94 ALA A O 1
ATOM 759 N N . ALA A 1 95 ? -0.411 -5.639 1.612 1.00 95.88 95 ALA A N 1
ATOM 760 C CA . ALA A 1 95 ? -1.106 -4.682 0.755 1.00 95.88 95 ALA A CA 1
ATOM 761 C C . ALA A 1 95 ? -0.131 -3.656 0.151 1.00 95.88 95 ALA A C 1
ATOM 763 O O . ALA A 1 95 ? -0.122 -3.450 -1.064 1.00 95.88 95 ALA A O 1
ATOM 764 N N . ASN A 1 96 ? 0.749 -3.072 0.971 1.00 95.00 96 ASN A N 1
ATOM 765 C CA . ASN A 1 96 ? 1.766 -2.135 0.491 1.00 95.00 96 ASN A CA 1
ATOM 766 C C . ASN A 1 96 ? 2.758 -2.798 -0.486 1.00 95.00 96 ASN A C 1
ATOM 768 O O . ASN A 1 96 ? 3.076 -2.248 -1.540 1.00 95.00 96 ASN A O 1
ATOM 772 N N . TYR A 1 97 ? 3.198 -4.017 -0.177 1.00 97.69 97 TYR A N 1
ATOM 773 C CA . TYR A 1 97 ? 4.076 -4.827 -1.018 1.00 97.69 97 TYR A CA 1
ATOM 774 C C . TYR A 1 97 ? 3.468 -5.075 -2.409 1.00 97.69 97 TYR A C 1
ATOM 776 O O . TYR A 1 97 ? 4.133 -4.879 -3.429 1.00 97.69 97 TYR A O 1
ATOM 784 N N . LEU A 1 98 ? 2.180 -5.428 -2.471 1.00 97.25 98 LEU A N 1
ATOM 785 C CA . LEU A 1 98 ? 1.455 -5.612 -3.731 1.00 97.25 98 LEU A CA 1
ATOM 786 C C . LEU A 1 98 ? 1.306 -4.307 -4.518 1.00 97.25 98 LEU A C 1
ATOM 788 O O . LEU A 1 98 ? 1.449 -4.322 -5.741 1.00 97.25 98 LEU A O 1
ATOM 792 N N . VAL A 1 99 ? 1.066 -3.178 -3.844 1.00 96.31 99 VAL A N 1
ATOM 793 C CA . VAL A 1 99 ? 1.027 -1.856 -4.491 1.00 96.31 99 VAL A CA 1
ATOM 794 C C . VAL A 1 99 ? 2.376 -1.522 -5.127 1.00 96.31 99 VAL A C 1
ATOM 796 O O . VAL A 1 99 ? 2.413 -1.070 -6.273 1.00 96.31 99 VAL A O 1
ATOM 799 N N . HIS A 1 100 ? 3.489 -1.788 -4.440 1.00 97.81 100 HIS A N 1
ATOM 800 C CA . HIS A 1 100 ? 4.823 -1.590 -5.005 1.00 97.81 100 HIS A CA 1
ATOM 801 C C . HIS A 1 100 ? 5.063 -2.476 -6.233 1.00 97.81 100 HIS A C 1
ATOM 803 O O . HIS A 1 100 ? 5.435 -1.952 -7.282 1.00 97.81 100 HIS A O 1
ATOM 809 N N . LEU A 1 101 ? 4.769 -3.779 -6.159 1.00 98.25 101 LEU A N 1
ATOM 810 C CA . LEU A 1 101 ? 4.905 -4.681 -7.309 1.00 98.25 101 LEU A CA 1
ATOM 811 C C . LEU A 1 101 ? 4.017 -4.273 -8.490 1.00 98.25 101 LEU A C 1
ATOM 813 O O . LEU A 1 101 ? 4.478 -4.254 -9.633 1.00 98.25 101 LEU A O 1
ATOM 817 N N . GLY A 1 102 ? 2.760 -3.916 -8.223 1.00 98.06 102 GLY A N 1
ATOM 818 C CA . GLY A 1 102 ? 1.818 -3.453 -9.238 1.00 98.06 102 GLY A CA 1
ATOM 819 C C . GLY A 1 102 ? 2.305 -2.181 -9.927 1.00 98.06 102 GLY A C 1
ATOM 820 O O . GLY A 1 102 ? 2.343 -2.121 -11.155 1.00 98.06 102 GLY A O 1
ATOM 821 N N . ASN A 1 103 ? 2.764 -1.191 -9.159 1.00 97.88 103 ASN A N 1
ATOM 822 C CA . ASN A 1 103 ? 3.326 0.041 -9.712 1.00 97.88 103 ASN A CA 1
ATOM 823 C C . ASN A 1 103 ? 4.582 -0.229 -10.549 1.00 97.88 103 ASN A C 1
ATOM 825 O O . ASN A 1 103 ? 4.706 0.300 -11.653 1.00 97.88 103 ASN A O 1
ATOM 829 N N . THR A 1 104 ? 5.486 -1.090 -10.082 1.00 97.94 104 THR A N 1
ATOM 830 C CA . THR A 1 104 ? 6.675 -1.490 -10.845 1.00 97.94 104 THR A CA 1
ATOM 831 C C . THR A 1 104 ? 6.308 -2.173 -12.157 1.00 97.94 104 THR A C 1
ATOM 833 O O . THR A 1 104 ? 6.891 -1.849 -13.192 1.00 97.94 104 THR A O 1
ATOM 836 N N . LEU A 1 105 ? 5.314 -3.067 -12.144 1.00 97.62 105 LEU A N 1
ATOM 837 C CA . LEU A 1 105 ? 4.805 -3.717 -13.349 1.00 97.62 105 LEU A CA 1
ATOM 838 C C . LEU A 1 105 ? 4.256 -2.683 -14.340 1.00 97.62 105 LEU A C 1
ATOM 840 O O . LEU A 1 105 ? 4.627 -2.700 -15.512 1.00 97.62 105 LEU A O 1
ATOM 844 N N . LEU A 1 106 ? 3.402 -1.768 -13.876 1.00 97.94 106 LEU A N 1
ATOM 845 C CA . LEU A 1 106 ? 2.790 -0.740 -14.720 1.00 97.94 106 LEU A CA 1
ATOM 846 C C . LEU A 1 106 ? 3.836 0.196 -15.334 1.00 97.94 106 LEU A C 1
ATOM 848 O O . LEU A 1 106 ? 3.772 0.485 -16.530 1.00 97.94 106 LEU A O 1
ATOM 852 N N . VAL A 1 107 ? 4.827 0.628 -14.550 1.00 97.06 107 VAL A N 1
ATOM 853 C CA . VAL A 1 107 ? 5.931 1.465 -15.038 1.00 97.06 107 VAL A CA 1
ATOM 854 C C . VAL A 1 107 ? 6.776 0.711 -16.060 1.00 97.06 107 VAL A C 1
ATOM 856 O O . VAL A 1 107 ? 7.072 1.258 -17.122 1.00 97.06 107 VAL A O 1
ATOM 859 N N . ALA A 1 108 ? 7.122 -0.552 -15.797 1.00 94.94 108 ALA A N 1
ATOM 860 C CA . ALA A 1 108 ? 7.866 -1.368 -16.751 1.00 94.94 108 ALA A CA 1
ATOM 861 C C . ALA A 1 108 ? 7.095 -1.511 -18.074 1.00 94.94 108 ALA A C 1
ATOM 863 O O . ALA A 1 108 ? 7.650 -1.253 -19.140 1.00 94.94 108 ALA A O 1
ATOM 864 N N . LEU A 1 109 ? 5.796 -1.825 -18.024 1.00 94.81 109 LEU A N 1
ATOM 865 C CA . LEU A 1 109 ? 4.941 -1.900 -19.214 1.00 94.81 109 LEU A CA 1
ATOM 866 C C . LEU A 1 109 ? 4.871 -0.567 -19.972 1.00 94.81 109 LEU A C 1
ATOM 868 O O . LEU A 1 109 ? 4.926 -0.561 -21.204 1.00 94.81 109 LEU A O 1
ATOM 872 N N . LEU A 1 110 ? 4.787 0.560 -19.261 1.00 95.31 110 LEU A N 1
ATOM 873 C CA . LEU A 1 110 ? 4.790 1.890 -19.867 1.00 95.31 110 LEU A CA 1
ATOM 874 C C . LEU A 1 110 ? 6.111 2.174 -20.593 1.00 95.31 110 LEU A C 1
ATOM 876 O O . LEU A 1 110 ? 6.092 2.584 -21.752 1.00 95.31 110 LEU A O 1
ATOM 880 N N . VAL A 1 111 ? 7.251 1.911 -19.951 1.00 93.94 111 VAL A N 1
ATOM 881 C CA . VAL A 1 111 ? 8.582 2.090 -20.554 1.00 93.94 111 VAL A CA 1
ATOM 882 C C . VAL A 1 111 ? 8.737 1.218 -21.795 1.00 93.94 111 VAL A C 1
ATOM 884 O O . VAL A 1 111 ? 9.186 1.697 -22.834 1.00 93.94 111 VAL A O 1
ATOM 887 N N . LEU A 1 112 ? 8.311 -0.044 -21.721 1.00 91.56 112 LEU A N 1
ATOM 888 C CA . LEU A 1 112 ? 8.330 -0.969 -22.852 1.00 91.56 112 LEU A CA 1
ATOM 889 C C . LEU A 1 112 ? 7.470 -0.463 -24.017 1.00 91.56 112 LEU A C 1
ATOM 891 O O . LEU A 1 112 ? 7.906 -0.500 -25.169 1.00 91.56 112 LEU A O 1
ATOM 895 N N . ARG A 1 113 ? 6.279 0.069 -23.724 1.00 91.94 113 ARG A N 1
ATOM 896 C CA . ARG A 1 113 ? 5.404 0.678 -24.730 1.00 91.94 113 ARG A CA 1
ATOM 897 C C . ARG A 1 113 ? 6.059 1.895 -25.384 1.00 91.94 113 ARG A C 1
ATOM 899 O O . ARG A 1 113 ? 6.054 1.992 -26.606 1.00 91.94 113 ARG A O 1
ATOM 906 N N . LEU A 1 114 ? 6.642 2.799 -24.600 1.00 92.38 114 LEU A N 1
ATOM 907 C CA . LEU A 1 114 ? 7.310 3.997 -25.119 1.00 92.38 114 LEU A CA 1
ATOM 908 C C . LEU A 1 114 ? 8.550 3.645 -25.952 1.00 92.38 114 LEU A C 1
ATOM 910 O O . LEU A 1 114 ? 8.724 4.174 -27.046 1.00 92.38 114 LEU A O 1
ATOM 914 N N . ALA A 1 115 ? 9.366 2.693 -25.497 1.00 89.38 115 ALA A N 1
ATOM 915 C CA . ALA A 1 115 ? 10.542 2.224 -26.226 1.00 89.38 115 ALA A CA 1
ATOM 916 C C . ALA A 1 115 ? 10.189 1.585 -27.579 1.00 89.38 115 ALA A C 1
ATOM 918 O O . ALA A 1 115 ? 10.980 1.665 -28.516 1.00 89.38 115 ALA A O 1
ATOM 919 N N . ALA A 1 116 ? 9.011 0.965 -27.694 1.00 86.25 116 ALA A N 1
ATOM 920 C CA . ALA A 1 116 ? 8.507 0.440 -28.959 1.00 86.25 116 ALA A CA 1
ATOM 921 C C . ALA A 1 116 ? 8.015 1.533 -29.925 1.00 86.25 116 ALA A C 1
ATOM 923 O O . ALA A 1 116 ? 7.969 1.276 -31.121 1.00 86.25 116 ALA A O 1
ATOM 924 N N . HIS A 1 117 ? 7.643 2.720 -29.430 1.00 84.75 117 HIS A N 1
ATOM 925 C CA . HIS A 1 117 ? 7.218 3.861 -30.253 1.00 84.75 117 HIS A CA 1
ATOM 926 C C . HIS A 1 117 ? 8.379 4.759 -30.707 1.00 84.75 117 HIS A C 1
ATOM 928 O O . HIS A 1 117 ? 8.232 5.487 -31.681 1.00 84.75 117 HIS A O 1
ATOM 934 N N . LEU A 1 118 ? 9.512 4.729 -29.997 1.00 78.06 118 LEU A N 1
ATOM 935 C CA . LEU A 1 118 ? 10.723 5.494 -30.327 1.00 78.06 118 LEU A CA 1
ATOM 936 C C . LEU A 1 118 ? 11.647 4.784 -31.338 1.00 78.06 118 LEU A C 1
ATOM 938 O O . LEU A 1 118 ? 12.697 5.324 -31.680 1.00 78.06 118 LEU A O 1
ATOM 942 N N . ARG A 1 119 ? 11.292 3.570 -31.768 1.00 60.44 119 ARG A N 1
ATOM 943 C CA . ARG A 1 119 ? 12.019 2.753 -32.752 1.00 60.44 119 ARG A CA 1
ATOM 944 C C . ARG A 1 119 ? 11.222 2.658 -34.042 1.00 60.44 119 ARG A C 1
ATOM 946 O O . ARG A 1 119 ? 11.876 2.606 -35.102 1.00 60.44 119 ARG A O 1
#

Secondary structure (DSSP, 8-state):
-PPPP---THHHHHHHHHHHHHHGGGGG----TTHHHHHHHHHHHHHTT-HHHHHHHHHT----TT-TT--HHHHHHHHHHHHHHTT-HHHHHHHHHHHHHHHHHHHHHHHHHHHHH--

Foldseek 3Di:
DPDQDDDDCCLQVVLLVVLCVVLVVVLVDDDDDCSVVLLVVLLVCVVVVNLVVVLVVLLPDDDDPPDPDSDSVVSVLSSVLCVVPNRDPNSNSVVVSVVSSVVSNVVSVVVVVVVSVVD

pLDDT: mean 90.19, std 12.04, range [50.84, 98.44]

Radius of gyration: 19.64 Å; chains: 1; bounding box: 34×35×60 Å